Protein AF-A0A3N9UAF0-F1 (afdb_monomer_lite)

pLDDT: mean 83.09, std 10.37, range [36.59, 92.62]

Radius of gyration: 19.5 Å; chains: 1; bounding box: 49×28×54 Å

Sequence (169 aa):
MGGITWKIAVTLIIVELVTQGILLGLHIVPPTAQYIIPISGMLIRNAMILSILFLNRFSAEINSSNDEIEPLLSIGRTPKQAIHKQLTCCIRASMIPTIESQKTIGLVQLPGMMRCQIIGGADPIQAVQFQILIIFALLTTAALSSILIEFLSYQTLFNERMQLINARK

Structure (mmCIF, N/CA/C/O backbone):
data_AF-A0A3N9UAF0-F1
#
_entry.id   AF-A0A3N9UAF0-F1
#
loop_
_atom_site.group_PDB
_atom_site.id
_atom_site.type_symbol
_atom_site.label_atom_id
_atom_site.label_alt_id
_atom_site.label_comp_id
_atom_site.label_asym_id
_atom_site.label_entity_id
_atom_site.label_seq_id
_atom_site.pdbx_PDB_ins_code
_atom_site.Cartn_x
_atom_site.Cartn_y
_atom_site.Cartn_z
_atom_site.occupancy
_atom_site.B_iso_or_equiv
_atom_site.auth_seq_id
_atom_site.auth_comp_id
_atom_site.auth_asym_id
_atom_site.auth_atom_id
_atom_site.pdbx_PDB_model_num
ATOM 1 N N . MET A 1 1 ? -6.832 -10.846 16.413 1.00 52.19 1 MET A N 1
ATOM 2 C CA . MET A 1 1 ? -6.030 -10.355 15.264 1.00 52.19 1 MET A CA 1
ATOM 3 C C . MET A 1 1 ? -5.918 -11.334 14.083 1.00 52.19 1 MET A C 1
ATOM 5 O O . MET A 1 1 ? -5.606 -10.866 12.999 1.00 52.19 1 MET A O 1
ATOM 9 N N . GLY A 1 2 ? -6.219 -12.639 14.216 1.00 54.16 2 GLY A N 1
ATOM 10 C CA . GLY A 1 2 ? -6.057 -13.614 13.113 1.00 54.16 2 GLY A CA 1
ATOM 11 C C . GLY A 1 2 ? -6.953 -13.421 11.874 1.00 54.16 2 GLY A C 1
ATOM 12 O O . GLY A 1 2 ? -6.600 -13.887 10.801 1.00 54.16 2 GLY A O 1
ATOM 13 N N . GLY A 1 3 ? -8.076 -12.698 11.985 1.00 64.94 3 GLY A N 1
ATOM 14 C CA . GLY A 1 3 ? -8.946 -12.389 10.835 1.00 64.94 3 GLY A CA 1
ATOM 15 C C . GLY A 1 3 ? -8.540 -11.144 10.032 1.00 64.94 3 GLY A C 1
ATOM 16 O O . GLY A 1 3 ? -8.971 -10.979 8.894 1.00 64.94 3 GLY A O 1
ATOM 17 N N . ILE A 1 4 ? -7.710 -10.262 10.603 1.00 71.38 4 ILE A N 1
ATOM 18 C CA . ILE A 1 4 ? -7.288 -9.006 9.957 1.00 71.38 4 ILE A CA 1
ATOM 19 C C . ILE A 1 4 ? -6.238 -9.274 8.876 1.00 71.38 4 ILE A C 1
ATOM 21 O O . ILE A 1 4 ? -6.275 -8.664 7.813 1.00 71.38 4 ILE A O 1
ATOM 25 N N . THR A 1 5 ? -5.329 -10.217 9.115 1.00 73.88 5 THR A N 1
ATOM 26 C CA . THR A 1 5 ? -4.264 -10.572 8.167 1.00 73.88 5 THR A CA 1
ATOM 27 C C . THR A 1 5 ? -4.815 -11.129 6.857 1.00 73.88 5 THR A C 1
ATOM 29 O O . THR A 1 5 ? -4.355 -10.719 5.797 1.00 73.88 5 THR A O 1
ATOM 32 N N . TRP A 1 6 ? -5.841 -11.988 6.902 1.00 78.75 6 TRP A N 1
ATOM 33 C CA . TRP A 1 6 ? -6.502 -12.491 5.689 1.00 78.75 6 TRP A CA 1
ATOM 34 C C . TRP A 1 6 ? -7.199 -11.374 4.907 1.00 78.75 6 TRP A C 1
ATOM 36 O O . TRP A 1 6 ? -7.052 -11.272 3.694 1.00 78.75 6 TRP A O 1
ATOM 46 N N . LYS A 1 7 ? -7.907 -10.489 5.615 1.00 80.12 7 LYS A N 1
ATOM 47 C CA . LYS A 1 7 ? -8.555 -9.309 5.031 1.00 80.12 7 LYS A CA 1
ATOM 48 C C . LYS A 1 7 ? -7.548 -8.411 4.306 1.00 80.12 7 LYS A C 1
ATOM 50 O O . LYS A 1 7 ? -7.796 -8.006 3.177 1.00 80.12 7 LYS A O 1
ATOM 55 N N . ILE A 1 8 ? -6.386 -8.171 4.911 1.00 81.31 8 ILE A N 1
ATOM 56 C CA . ILE A 1 8 ? -5.302 -7.408 4.279 1.00 81.31 8 ILE A CA 1
ATOM 57 C C . ILE A 1 8 ? -4.736 -8.150 3.075 1.00 81.31 8 ILE A C 1
ATOM 59 O O . ILE A 1 8 ? -4.561 -7.533 2.034 1.00 81.31 8 ILE A O 1
ATOM 63 N N . ALA A 1 9 ? -4.493 -9.458 3.172 1.00 84.44 9 ALA A N 1
ATOM 64 C CA . ALA A 1 9 ? -4.011 -10.242 2.037 1.00 84.44 9 ALA A CA 1
ATOM 65 C C . ALA A 1 9 ? -4.969 -10.152 0.836 1.00 84.44 9 ALA A C 1
ATOM 67 O O . ALA A 1 9 ? -4.524 -9.921 -0.285 1.00 84.44 9 ALA A O 1
ATOM 68 N N . VAL A 1 10 ? -6.281 -10.238 1.078 1.00 86.00 10 VAL A N 1
ATOM 69 C CA . VAL A 1 10 ? -7.310 -10.040 0.047 1.00 86.00 10 VAL A CA 1
ATOM 70 C C . VAL A 1 10 ? -7.241 -8.627 -0.535 1.00 86.00 10 VAL A C 1
ATOM 72 O O . VAL A 1 10 ? -7.239 -8.484 -1.755 1.00 86.00 10 VAL A O 1
ATOM 75 N N . THR A 1 11 ? -7.111 -7.589 0.297 1.00 86.12 11 THR A N 1
ATOM 76 C CA . THR A 1 11 ? -6.926 -6.211 -0.183 1.00 86.12 11 THR A CA 1
ATOM 77 C C . THR A 1 11 ? -5.699 -6.078 -1.080 1.00 86.12 11 THR A C 1
ATOM 79 O O . THR A 1 11 ? -5.801 -5.500 -2.158 1.00 86.12 11 THR A O 1
ATOM 82 N N . LEU A 1 12 ? -4.555 -6.634 -0.675 1.00 88.69 12 LEU A N 1
ATOM 83 C CA . LEU A 1 12 ? -3.320 -6.579 -1.458 1.00 88.69 12 LEU A CA 1
ATOM 84 C C . LEU A 1 12 ? -3.500 -7.246 -2.825 1.00 88.69 12 LEU A C 1
ATOM 86 O O . LEU A 1 12 ? -3.108 -6.668 -3.833 1.00 88.69 12 LEU A O 1
ATOM 90 N N . ILE A 1 13 ? -4.142 -8.418 -2.866 1.00 90.12 13 ILE A N 1
ATOM 91 C CA . ILE A 1 13 ? -4.423 -9.140 -4.114 1.00 90.12 13 ILE A CA 1
ATOM 92 C C . ILE A 1 13 ? -5.373 -8.338 -5.010 1.00 90.12 13 ILE A C 1
ATOM 94 O O . ILE A 1 13 ? -5.136 -8.239 -6.210 1.00 90.12 13 ILE A O 1
ATOM 98 N N . ILE A 1 14 ? -6.430 -7.746 -4.448 1.00 90.06 14 ILE A N 1
ATOM 99 C CA . ILE A 1 14 ? -7.389 -6.941 -5.217 1.00 90.06 14 ILE A CA 1
ATOM 100 C C . ILE A 1 14 ? -6.699 -5.719 -5.819 1.00 90.06 14 ILE A C 1
ATOM 102 O O . ILE A 1 14 ? -6.846 -5.470 -7.012 1.00 90.06 14 ILE A O 1
ATOM 106 N N . VAL A 1 15 ? -5.934 -4.967 -5.022 1.00 90.12 15 VAL A N 1
ATOM 107 C CA . VAL A 1 15 ? -5.221 -3.780 -5.513 1.00 90.12 15 VAL A 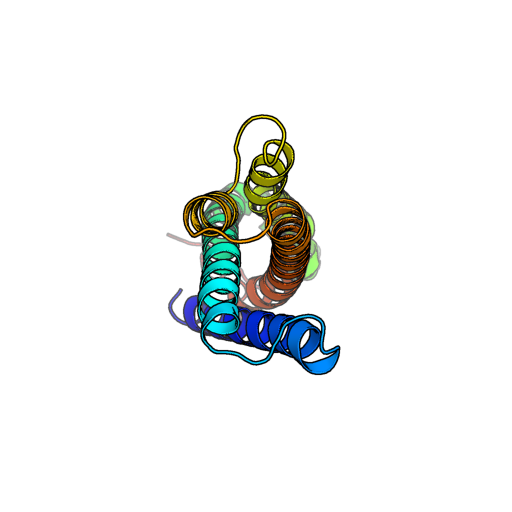CA 1
ATOM 108 C C . VAL A 1 15 ? -4.220 -4.168 -6.595 1.00 90.12 15 VAL A C 1
ATOM 110 O O . VAL A 1 15 ? -4.157 -3.500 -7.622 1.00 90.12 15 VAL A O 1
ATOM 113 N N . GLU A 1 16 ? -3.486 -5.263 -6.399 1.00 90.94 16 GLU A N 1
ATOM 114 C CA . GLU A 1 16 ? -2.533 -5.764 -7.385 1.00 90.94 16 GLU A CA 1
ATOM 115 C C . GLU A 1 16 ? -3.214 -6.107 -8.710 1.00 90.94 16 GLU A C 1
ATOM 117 O O . GLU A 1 16 ? -2.805 -5.618 -9.760 1.00 90.94 16 GLU A O 1
ATOM 122 N N . LEU A 1 17 ? -4.290 -6.897 -8.663 1.00 91.62 17 LEU A N 1
ATOM 123 C CA . LEU A 1 17 ? -5.044 -7.293 -9.852 1.00 91.62 17 LEU A CA 1
ATOM 124 C C . LEU A 1 17 ? -5.645 -6.090 -10.576 1.00 91.62 17 LEU A C 1
ATOM 126 O O . LEU A 1 17 ? -5.635 -6.054 -11.804 1.00 91.62 17 LEU A O 1
ATOM 130 N N . VAL A 1 18 ? -6.146 -5.100 -9.835 1.00 91.88 18 VAL A N 1
ATOM 131 C CA . VAL A 1 18 ? -6.691 -3.871 -10.420 1.00 91.88 18 VAL A CA 1
ATOM 132 C C . VAL A 1 18 ? -5.583 -3.073 -11.103 1.00 91.88 18 VAL A C 1
ATOM 134 O O . VAL A 1 18 ? -5.724 -2.722 -12.273 1.00 91.88 18 VAL A O 1
ATOM 137 N N . THR A 1 19 ? -4.461 -2.819 -10.426 1.00 90.00 19 THR A N 1
ATOM 138 C CA . THR A 1 19 ? -3.369 -2.019 -10.997 1.00 90.00 19 THR A CA 1
ATOM 139 C C . THR A 1 19 ? -2.703 -2.730 -12.182 1.00 90.00 19 THR A C 1
ATOM 141 O O . THR A 1 19 ? -2.517 -2.111 -13.229 1.00 90.00 19 THR A O 1
ATOM 144 N N . GLN A 1 20 ? -2.403 -4.030 -12.076 1.00 88.12 20 GLN A N 1
ATOM 145 C CA . GLN A 1 20 ? -1.890 -4.834 -13.197 1.00 88.12 20 GLN A CA 1
ATOM 146 C C . GLN A 1 20 ? -2.889 -4.914 -14.349 1.00 88.12 20 GLN A C 1
ATOM 148 O O . GLN A 1 20 ? -2.506 -4.762 -15.506 1.00 88.12 20 GLN A O 1
ATOM 153 N N . GLY A 1 21 ? -4.173 -5.107 -14.041 1.00 89.06 21 GLY A N 1
ATOM 154 C CA . GLY A 1 21 ? -5.241 -5.148 -15.034 1.00 89.06 21 GLY A CA 1
ATOM 155 C C . GLY A 1 21 ? -5.334 -3.853 -15.836 1.00 89.06 21 GLY A C 1
ATOM 156 O O . GLY A 1 21 ? -5.496 -3.903 -17.051 1.00 89.06 21 GLY A O 1
ATOM 157 N N . ILE A 1 22 ? -5.149 -2.698 -15.191 1.00 89.12 22 ILE A N 1
ATOM 158 C CA . ILE A 1 22 ? -5.103 -1.396 -15.871 1.00 89.12 22 ILE A CA 1
ATOM 159 C C . ILE A 1 22 ? -3.852 -1.283 -16.753 1.00 89.12 22 ILE A C 1
ATOM 161 O O . ILE A 1 22 ? -3.961 -0.900 -17.917 1.00 89.12 22 ILE A O 1
ATOM 165 N N . LEU A 1 23 ? -2.671 -1.633 -16.232 1.00 87.38 23 LEU A N 1
ATOM 166 C CA . LEU A 1 23 ? -1.407 -1.520 -16.973 1.00 87.38 23 LEU A CA 1
ATOM 167 C C . LEU A 1 23 ? -1.363 -2.427 -18.212 1.00 87.38 23 LEU A C 1
ATOM 169 O O . LEU A 1 23 ? -0.911 -1.997 -19.276 1.00 87.38 23 LEU A O 1
ATOM 173 N N . LEU A 1 24 ? -1.843 -3.664 -18.082 1.00 87.56 24 LEU A N 1
ATOM 174 C CA . LEU A 1 24 ? -1.879 -4.640 -19.170 1.00 87.56 24 LEU A CA 1
ATOM 175 C C . LEU A 1 24 ? -3.065 -4.400 -20.108 1.00 87.56 24 LEU A C 1
ATOM 177 O O . LEU A 1 24 ? -2.897 -4.451 -21.322 1.00 87.56 24 LEU A O 1
ATOM 181 N N . GLY A 1 25 ? -4.245 -4.091 -19.565 1.00 85.56 25 GLY A N 1
ATOM 182 C CA . GLY A 1 25 ? -5.466 -3.873 -20.343 1.00 85.56 25 GLY A CA 1
ATOM 183 C C . GLY A 1 25 ? -5.410 -2.636 -21.240 1.00 85.56 25 GLY A C 1
ATOM 184 O O . GLY A 1 25 ? -5.990 -2.641 -22.320 1.00 85.56 25 GLY A O 1
ATOM 185 N N . LEU A 1 26 ? -4.671 -1.599 -20.834 1.00 87.38 26 LEU A N 1
ATOM 186 C CA . LEU A 1 26 ? -4.415 -0.411 -21.658 1.00 87.38 26 LEU A CA 1
ATOM 187 C C . LEU A 1 26 ? -3.175 -0.550 -22.560 1.00 87.38 26 LEU A C 1
ATOM 189 O O . LEU A 1 26 ? -2.787 0.425 -23.198 1.00 87.38 26 LEU A O 1
ATOM 193 N N . HIS A 1 27 ? -2.536 -1.727 -22.604 1.00 82.56 27 HIS A N 1
ATOM 194 C CA . HIS A 1 27 ? -1.284 -1.981 -23.335 1.00 82.56 27 HIS A CA 1
ATOM 195 C C . HIS A 1 27 ? -0.169 -0.962 -23.041 1.00 82.56 27 HIS A C 1
ATOM 197 O O . HIS A 1 27 ? 0.656 -0.650 -23.898 1.00 82.56 27 HIS A O 1
ATOM 203 N N . ILE A 1 28 ? -0.128 -0.455 -21.807 1.00 80.75 28 ILE A N 1
ATOM 204 C CA . ILE A 1 28 ? 0.887 0.501 -21.361 1.00 80.75 28 ILE A CA 1
ATOM 205 C C . ILE A 1 28 ? 2.243 -0.202 -21.192 1.00 80.75 28 ILE A C 1
ATOM 207 O O . ILE A 1 28 ? 3.291 0.381 -21.466 1.00 80.75 28 ILE A O 1
ATOM 211 N N . VAL A 1 29 ? 2.224 -1.458 -20.734 1.00 81.31 29 VAL A N 1
ATOM 212 C CA . VAL A 1 29 ? 3.418 -2.284 -20.515 1.00 81.31 29 VAL A CA 1
ATOM 213 C C . VAL A 1 29 ? 3.310 -3.562 -21.351 1.00 81.31 29 VAL A C 1
ATOM 215 O O . VAL A 1 29 ? 2.237 -4.172 -21.378 1.00 81.31 29 VAL A O 1
ATOM 218 N N . PRO A 1 30 ? 4.398 -4.016 -22.005 1.00 80.81 30 PRO A N 1
ATOM 219 C CA . PRO A 1 30 ? 4.396 -5.291 -22.710 1.00 80.81 30 PRO A CA 1
ATOM 220 C C . PRO A 1 30 ? 4.030 -6.433 -21.750 1.00 80.81 30 PRO A C 1
ATOM 222 O O . PRO A 1 30 ? 4.576 -6.477 -20.641 1.00 80.81 30 PRO A O 1
ATOM 225 N N . PRO A 1 31 ? 3.174 -7.392 -22.154 1.00 81.62 31 PRO A N 1
ATOM 226 C CA . PRO A 1 31 ? 2.773 -8.526 -21.322 1.00 81.62 31 PRO A CA 1
ATOM 227 C C . PRO A 1 31 ? 3.889 -9.582 -21.251 1.00 81.62 31 PRO A C 1
ATOM 229 O O . PRO A 1 31 ? 3.713 -10.752 -21.576 1.00 81.62 31 PRO A O 1
ATOM 232 N N . THR A 1 32 ? 5.090 -9.154 -20.877 1.00 86.62 32 THR A N 1
ATOM 233 C CA . THR A 1 32 ? 6.293 -9.974 -20.802 1.00 86.62 32 THR A CA 1
ATOM 234 C C . THR A 1 32 ? 6.675 -10.157 -19.340 1.00 86.62 32 THR A C 1
ATOM 236 O O . THR A 1 32 ? 6.654 -9.206 -18.554 1.00 86.62 32 THR A O 1
ATOM 239 N N . ALA A 1 33 ? 7.087 -11.371 -18.971 1.00 85.56 33 ALA A N 1
ATOM 240 C CA . ALA A 1 33 ? 7.440 -11.717 -17.593 1.00 85.56 33 ALA A CA 1
ATOM 241 C C . ALA A 1 33 ? 8.502 -10.777 -16.980 1.00 85.56 33 ALA A C 1
ATOM 243 O O . ALA A 1 33 ? 8.426 -10.453 -15.797 1.00 85.56 33 ALA A O 1
ATOM 244 N N . GLN A 1 34 ? 9.433 -10.273 -17.798 1.00 84.56 34 GLN A N 1
ATOM 245 C CA . GLN A 1 34 ? 10.481 -9.328 -17.386 1.00 84.56 34 GLN A CA 1
ATOM 246 C C . GLN A 1 34 ? 9.956 -7.995 -16.823 1.00 84.56 34 GLN A C 1
ATOM 248 O O . GLN A 1 34 ? 10.672 -7.337 -16.075 1.00 84.56 34 GLN A O 1
ATOM 253 N N . TYR A 1 35 ? 8.727 -7.594 -17.163 1.00 85.00 35 TYR A N 1
ATOM 254 C CA . TYR A 1 35 ? 8.101 -6.373 -16.650 1.00 85.00 35 TYR A CA 1
ATOM 255 C C . TYR A 1 35 ? 7.061 -6.684 -15.578 1.00 85.00 35 TYR A C 1
ATOM 257 O O . TYR A 1 35 ? 7.049 -6.050 -14.525 1.00 85.00 35 TYR A O 1
ATOM 265 N N . ILE A 1 36 ? 6.228 -7.700 -15.810 1.00 87.38 36 ILE A N 1
ATOM 266 C CA . ILE A 1 36 ? 5.143 -8.063 -14.893 1.00 87.38 36 ILE A CA 1
ATOM 267 C C . ILE A 1 36 ? 5.698 -8.475 -13.528 1.00 87.38 36 ILE A C 1
ATOM 269 O O . ILE A 1 36 ? 5.216 -7.984 -12.507 1.00 87.38 36 ILE A O 1
ATOM 273 N N . ILE A 1 37 ? 6.725 -9.333 -13.491 1.00 89.25 37 ILE A N 1
ATOM 274 C CA . ILE A 1 37 ? 7.248 -9.881 -12.231 1.00 89.25 37 ILE A CA 1
ATOM 275 C C . ILE A 1 37 ? 7.832 -8.765 -11.342 1.00 89.25 37 ILE A C 1
ATOM 277 O O . ILE A 1 37 ? 7.413 -8.666 -10.184 1.00 89.25 37 ILE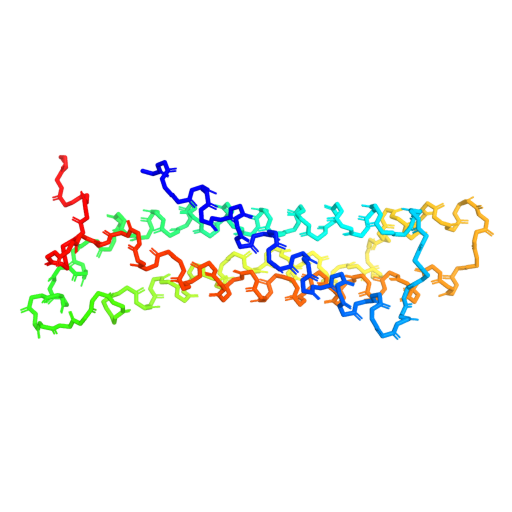 A O 1
ATOM 281 N N . PRO A 1 38 ? 8.730 -7.881 -11.832 1.00 88.81 38 PRO A N 1
ATOM 282 C CA . PRO A 1 38 ? 9.254 -6.796 -11.005 1.00 88.81 38 PRO A CA 1
ATOM 283 C C . PRO A 1 38 ? 8.187 -5.790 -10.575 1.00 88.81 38 PRO A C 1
ATOM 285 O O . PRO A 1 38 ? 8.172 -5.402 -9.408 1.00 88.81 38 PRO A O 1
ATOM 288 N N . ILE A 1 39 ? 7.285 -5.387 -11.480 1.00 90.12 39 ILE A N 1
ATOM 289 C CA . ILE A 1 39 ? 6.234 -4.411 -11.159 1.00 90.12 39 ILE A CA 1
ATOM 290 C C . ILE A 1 39 ? 5.323 -4.967 -10.063 1.00 90.12 39 ILE A C 1
ATOM 292 O O . ILE A 1 39 ? 5.105 -4.289 -9.060 1.00 90.12 39 ILE A O 1
ATOM 296 N N . SER A 1 40 ? 4.880 -6.219 -10.201 1.00 91.19 40 SER A N 1
ATOM 297 C CA . SER A 1 40 ? 4.018 -6.857 -9.202 1.00 91.19 40 SER A CA 1
ATOM 298 C C . SER A 1 40 ? 4.707 -6.962 -7.845 1.00 91.19 40 SER A C 1
ATOM 300 O O . SER A 1 40 ? 4.140 -6.619 -6.809 1.00 91.19 40 SER A O 1
ATOM 302 N N . GLY A 1 41 ? 5.985 -7.357 -7.834 1.00 91.31 41 GLY A N 1
ATOM 303 C CA . GLY A 1 41 ? 6.773 -7.402 -6.604 1.00 91.31 41 GLY A CA 1
ATOM 304 C C . GLY A 1 41 ? 6.878 -6.037 -5.914 1.00 91.31 41 GLY A C 1
ATOM 305 O O . GLY A 1 41 ? 6.762 -5.951 -4.690 1.00 91.31 41 GLY A O 1
ATOM 306 N N . MET A 1 42 ? 7.061 -4.957 -6.680 1.00 92.44 42 MET A N 1
ATOM 307 C CA . MET A 1 42 ? 7.133 -3.596 -6.138 1.00 92.44 42 MET A CA 1
ATOM 308 C C . MET A 1 42 ? 5.788 -3.112 -5.589 1.00 92.44 42 MET A C 1
ATOM 310 O O . MET A 1 42 ? 5.753 -2.535 -4.499 1.00 92.44 42 MET A O 1
ATOM 314 N N . LEU A 1 43 ? 4.698 -3.361 -6.314 1.00 91.56 43 LEU A N 1
ATOM 315 C CA . LEU A 1 43 ? 3.338 -2.993 -5.922 1.00 91.56 43 LEU A CA 1
ATOM 316 C C . LEU A 1 43 ? 2.926 -3.696 -4.622 1.00 91.56 43 LEU A C 1
ATOM 318 O O . LEU A 1 43 ? 2.591 -3.022 -3.642 1.00 91.56 43 LEU A O 1
ATOM 322 N N . ILE A 1 44 ? 3.066 -5.027 -4.570 1.00 91.56 44 ILE A N 1
ATOM 323 C CA . ILE A 1 44 ? 2.772 -5.842 -3.382 1.00 91.56 44 ILE A CA 1
ATOM 324 C C . ILE A 1 44 ? 3.610 -5.370 -2.193 1.00 91.56 44 ILE A C 1
ATOM 326 O O . ILE A 1 44 ? 3.073 -5.147 -1.107 1.00 91.56 44 ILE A O 1
ATOM 330 N N . ARG A 1 45 ? 4.922 -5.170 -2.380 1.00 91.69 45 ARG A N 1
ATOM 331 C CA . ARG A 1 45 ? 5.815 -4.711 -1.306 1.00 91.69 45 ARG A CA 1
ATOM 332 C C . ARG A 1 45 ? 5.388 -3.354 -0.752 1.00 91.69 45 ARG A C 1
ATOM 334 O O . ARG A 1 45 ? 5.363 -3.178 0.465 1.00 91.69 45 ARG A O 1
ATOM 341 N N . ASN A 1 46 ? 5.071 -2.397 -1.623 1.00 91.12 46 ASN A N 1
ATOM 342 C CA . ASN A 1 46 ? 4.641 -1.062 -1.215 1.00 91.12 46 ASN A CA 1
ATOM 343 C C . ASN A 1 46 ? 3.323 -1.118 -0.431 1.00 91.12 46 ASN A C 1
ATOM 345 O O . ASN A 1 46 ? 3.223 -0.564 0.664 1.00 91.12 46 ASN A O 1
ATOM 349 N N . ALA A 1 47 ? 2.342 -1.857 -0.945 1.00 90.50 47 ALA A N 1
ATOM 350 C CA . ALA A 1 47 ? 1.053 -2.015 -0.290 1.00 90.50 47 ALA A CA 1
ATOM 351 C C . ALA A 1 47 ? 1.172 -2.770 1.050 1.00 90.50 47 ALA A C 1
ATOM 353 O O . ALA A 1 47 ? 0.511 -2.401 2.023 1.00 90.50 47 ALA A O 1
ATOM 354 N N . MET A 1 48 ? 2.065 -3.761 1.149 1.00 90.75 48 MET A N 1
ATOM 355 C CA . MET A 1 48 ? 2.363 -4.480 2.392 1.00 90.75 48 MET A CA 1
ATOM 356 C C . MET A 1 48 ? 2.942 -3.549 3.466 1.00 90.75 48 MET A C 1
ATOM 358 O O . MET A 1 48 ? 2.449 -3.537 4.593 1.00 90.75 48 MET A O 1
ATOM 362 N N . ILE A 1 49 ? 3.962 -2.751 3.127 1.00 90.38 49 ILE A N 1
ATOM 363 C CA . ILE A 1 49 ? 4.593 -1.810 4.070 1.00 90.38 49 ILE A CA 1
ATOM 364 C C . ILE A 1 49 ? 3.569 -0.792 4.575 1.00 90.38 49 ILE A C 1
ATOM 366 O O . ILE A 1 49 ? 3.478 -0.560 5.782 1.00 90.38 49 ILE A O 1
ATOM 370 N N . LEU A 1 50 ? 2.766 -0.236 3.666 1.00 90.94 50 LEU A N 1
ATOM 371 C CA . LEU A 1 50 ? 1.702 0.702 4.004 1.00 90.94 50 LEU A CA 1
ATOM 372 C C . LEU A 1 50 ? 0.676 0.072 4.959 1.00 90.94 50 LEU A C 1
ATOM 374 O O . LEU A 1 50 ? 0.336 0.673 5.977 1.00 90.94 50 LEU A O 1
ATOM 378 N N . SER A 1 51 ? 0.257 -1.168 4.687 1.00 88.56 51 SER A N 1
ATOM 379 C CA . SER A 1 51 ? -0.694 -1.906 5.529 1.00 88.56 51 SER A CA 1
ATOM 380 C C . SER A 1 51 ? -0.170 -2.141 6.941 1.00 88.56 51 SER A C 1
ATOM 382 O O . SER A 1 51 ? -0.885 -1.927 7.918 1.00 88.56 51 SER A O 1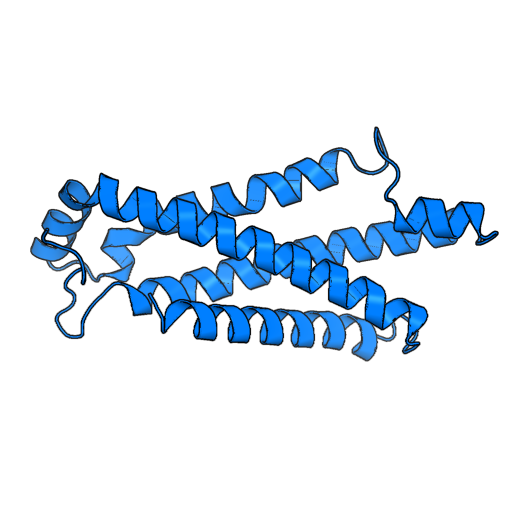
ATOM 384 N N . ILE A 1 52 ? 1.088 -2.569 7.059 1.00 87.69 52 ILE A N 1
ATOM 385 C CA . ILE A 1 52 ? 1.726 -2.841 8.352 1.00 87.69 52 ILE A CA 1
ATOM 386 C C . ILE A 1 52 ? 1.858 -1.547 9.158 1.00 87.69 52 ILE A C 1
ATOM 388 O O . ILE A 1 52 ? 1.539 -1.522 10.347 1.00 87.69 52 ILE A O 1
ATOM 392 N N . LEU A 1 53 ? 2.299 -0.461 8.518 1.00 90.19 53 LEU A N 1
ATOM 393 C CA . LEU A 1 53 ? 2.447 0.830 9.181 1.00 90.19 53 LEU A CA 1
ATOM 394 C C . LEU A 1 53 ? 1.095 1.377 9.647 1.00 90.19 53 LEU A C 1
ATOM 396 O O . LEU A 1 53 ? 0.990 1.835 10.786 1.00 90.19 53 LEU A O 1
ATOM 400 N N . PHE A 1 54 ? 0.065 1.276 8.801 1.00 89.06 54 PHE A N 1
ATOM 401 C CA . PHE A 1 54 ? -1.301 1.631 9.167 1.00 89.06 54 PHE A CA 1
ATOM 402 C C . PHE A 1 54 ? -1.771 0.827 10.379 1.00 89.06 54 PHE A C 1
ATOM 404 O O . PHE A 1 54 ? -2.182 1.425 11.365 1.00 89.06 54 PHE A O 1
ATOM 411 N N . LEU A 1 55 ? -1.667 -0.506 10.347 1.00 86.00 55 LEU A N 1
ATOM 412 C CA . LEU A 1 55 ? -2.126 -1.359 11.445 1.00 86.00 55 LEU A CA 1
ATOM 413 C C . LEU A 1 55 ? -1.424 -1.053 12.765 1.00 86.00 55 LEU A C 1
ATOM 415 O O . LEU A 1 55 ? -2.081 -0.967 13.800 1.00 86.00 55 LEU A O 1
ATOM 419 N N . ASN A 1 56 ? -0.101 -0.885 12.735 1.00 87.00 56 ASN A N 1
ATOM 420 C CA . ASN A 1 56 ? 0.674 -0.592 13.937 1.00 87.00 56 ASN A CA 1
ATOM 421 C C . ASN A 1 56 ? 0.268 0.755 14.541 1.00 87.00 56 ASN A C 1
ATOM 423 O O . ASN A 1 56 ? 0.073 0.855 15.751 1.00 87.00 56 ASN A O 1
ATOM 427 N N . ARG A 1 57 ? 0.099 1.785 13.701 1.00 87.69 57 ARG A N 1
ATOM 428 C CA . ARG A 1 57 ? -0.342 3.114 14.147 1.00 87.69 57 ARG A CA 1
ATOM 429 C C . ARG A 1 57 ? -1.775 3.085 14.649 1.00 87.69 57 ARG A C 1
ATOM 431 O O . ARG A 1 57 ? -2.043 3.578 15.733 1.00 87.69 57 ARG A O 1
ATOM 438 N N . PHE A 1 58 ? -2.659 2.435 13.910 1.00 86.25 58 PHE A N 1
ATOM 439 C CA . PHE A 1 58 ? -4.070 2.342 14.239 1.00 86.25 58 PHE A CA 1
ATOM 440 C C . PHE A 1 58 ? -4.309 1.563 15.534 1.00 86.25 58 PHE A C 1
ATOM 442 O O . PHE A 1 58 ? -5.087 1.997 16.377 1.00 86.25 58 PHE A O 1
ATOM 449 N N . SER A 1 59 ? -3.589 0.460 15.750 1.00 83.62 59 SER A N 1
ATOM 450 C CA . SER A 1 59 ? -3.670 -0.284 17.007 1.00 83.62 59 SER A CA 1
ATOM 451 C C . SER A 1 59 ? -3.159 0.533 18.195 1.00 83.62 59 SER A C 1
ATOM 453 O O . SER A 1 59 ? -3.735 0.434 19.275 1.00 83.62 59 SER A O 1
ATOM 455 N N . ALA A 1 60 ? -2.097 1.325 18.021 1.00 85.62 60 ALA A N 1
ATOM 456 C CA . ALA A 1 60 ? -1.596 2.204 19.075 1.00 85.62 60 ALA A CA 1
ATOM 457 C C . ALA A 1 60 ? -2.585 3.341 19.385 1.00 85.62 60 ALA A C 1
ATOM 459 O O . ALA A 1 60 ? -2.869 3.600 20.552 1.00 85.62 60 ALA A O 1
ATOM 460 N N . GLU A 1 61 ? -3.154 3.961 18.348 1.00 85.62 61 GLU A N 1
ATOM 461 C CA . GLU A 1 61 ? -4.088 5.081 18.479 1.00 85.62 61 GLU A CA 1
ATOM 462 C C . GLU A 1 61 ? -5.387 4.659 19.174 1.00 85.62 61 GLU A C 1
ATOM 464 O O . GLU A 1 61 ? -5.845 5.330 20.089 1.00 85.62 61 GLU A O 1
ATOM 469 N N . ILE A 1 62 ? -5.953 3.503 18.810 1.00 83.12 62 ILE A N 1
ATOM 470 C CA . ILE A 1 62 ? -7.165 2.985 19.461 1.00 83.12 62 ILE A CA 1
ATOM 471 C C . ILE A 1 62 ? -6.909 2.684 20.941 1.00 83.12 62 ILE A C 1
ATOM 473 O O . ILE A 1 62 ? -7.736 3.027 21.779 1.00 83.12 62 ILE A O 1
ATOM 477 N N . ASN A 1 63 ? -5.751 2.104 21.277 1.00 82.06 63 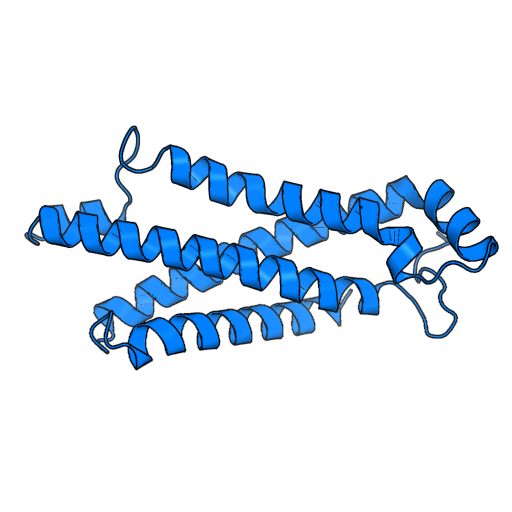ASN A N 1
ATOM 478 C CA . ASN A 1 63 ? -5.395 1.836 22.671 1.00 82.06 63 ASN A CA 1
ATOM 479 C C . ASN A 1 63 ? -5.225 3.129 23.488 1.00 82.06 63 ASN A C 1
ATOM 481 O O . ASN A 1 63 ? -5.591 3.153 24.660 1.00 82.06 63 ASN A O 1
ATOM 485 N N . SER A 1 64 ? -4.688 4.189 22.876 1.00 84.25 64 SER A N 1
ATOM 486 C CA . SER A 1 64 ? -4.470 5.484 23.533 1.00 84.25 64 SER A CA 1
ATOM 487 C C . SER A 1 64 ? -5.719 6.368 23.588 1.00 84.25 64 SER A C 1
ATOM 489 O O . SER A 1 64 ? -5.795 7.238 24.448 1.00 84.25 64 SER A O 1
ATOM 491 N N . SER A 1 65 ? -6.670 6.193 22.669 1.00 81.25 65 SER A N 1
ATOM 492 C CA . SER A 1 65 ? -7.882 7.015 22.556 1.00 81.25 65 SER A CA 1
ATOM 493 C C . SER A 1 65 ? -9.137 6.327 23.099 1.00 81.25 65 SER A C 1
ATOM 495 O O . SER A 1 65 ? -10.239 6.798 22.824 1.00 81.25 65 SER A O 1
ATOM 497 N N . ASN A 1 66 ? -9.013 5.234 23.861 1.00 77.88 66 ASN A N 1
ATOM 498 C CA . ASN A 1 66 ? -10.169 4.544 24.452 1.00 77.88 66 ASN A CA 1
ATOM 499 C C . ASN A 1 66 ? -11.058 5.502 25.265 1.00 77.88 66 ASN A C 1
ATOM 501 O O . ASN A 1 66 ? -12.272 5.523 25.060 1.00 77.88 66 ASN A O 1
ATOM 505 N N . ASP A 1 67 ? -10.438 6.369 26.070 1.00 81.19 67 ASP A N 1
ATOM 506 C CA . ASP A 1 67 ? -11.128 7.372 26.894 1.00 81.19 67 ASP A CA 1
ATOM 507 C C . ASP A 1 67 ? -11.878 8.432 26.062 1.00 81.19 67 ASP A C 1
ATOM 509 O O . ASP A 1 67 ? -12.786 9.091 26.560 1.00 81.19 67 ASP A O 1
ATOM 513 N N . GLU A 1 68 ? -11.526 8.602 24.782 1.00 82.19 68 GLU A N 1
ATOM 514 C CA . GLU A 1 68 ? -12.202 9.513 23.848 1.00 82.19 68 GLU A CA 1
ATOM 515 C C . GLU A 1 68 ? -13.291 8.778 23.036 1.00 82.19 68 GLU A C 1
ATOM 517 O O . GLU A 1 68 ? -14.321 9.364 22.700 1.00 82.19 68 GLU A O 1
ATOM 522 N N . ILE A 1 69 ? -13.103 7.483 22.748 1.00 83.81 69 ILE A N 1
ATOM 523 C CA . ILE A 1 69 ? -14.008 6.666 21.921 1.00 83.81 69 ILE A CA 1
ATOM 524 C C . ILE A 1 69 ? -15.252 6.209 22.702 1.00 83.81 69 ILE A C 1
ATOM 526 O O . ILE A 1 69 ? -16.359 6.258 22.159 1.00 83.81 69 ILE A O 1
ATOM 530 N N . GLU A 1 70 ? -15.115 5.788 23.963 1.00 81.44 70 GLU A N 1
ATOM 531 C CA . GLU A 1 70 ? -16.252 5.312 24.773 1.00 81.44 70 GLU A CA 1
ATOM 532 C C . GLU A 1 70 ? -17.340 6.376 25.022 1.00 81.44 70 GLU A C 1
ATOM 53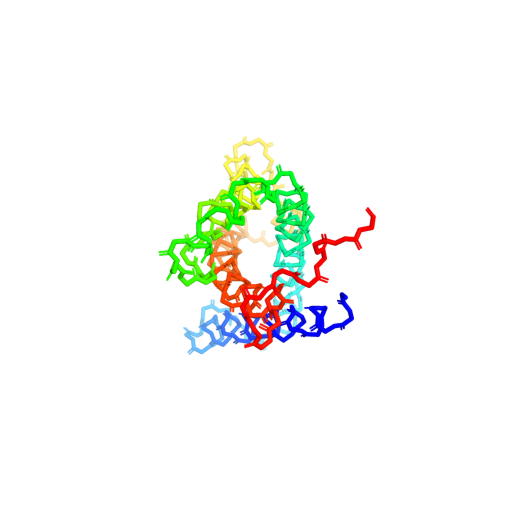4 O O . GLU A 1 70 ? -18.528 6.064 24.851 1.00 81.44 70 GLU A O 1
ATOM 539 N N . PRO A 1 71 ? -17.003 7.642 25.345 1.00 83.62 71 PRO A N 1
ATOM 540 C CA . PRO A 1 71 ? -18.003 8.700 25.474 1.00 83.62 71 PRO A CA 1
ATOM 541 C C . PRO A 1 71 ? -18.751 8.958 24.164 1.00 83.62 71 PRO A C 1
ATOM 543 O O . PRO A 1 71 ? -19.964 9.165 24.174 1.00 83.62 71 PRO A O 1
ATOM 546 N N . LEU A 1 72 ? -18.048 8.899 23.025 1.00 84.44 72 LEU A N 1
ATOM 547 C CA . LEU A 1 72 ? -18.645 9.082 21.699 1.00 84.44 72 LEU A CA 1
ATOM 548 C C . LEU A 1 72 ? -19.657 7.974 21.378 1.00 84.44 72 LEU A C 1
ATOM 550 O O . LEU A 1 72 ? -20.722 8.260 20.833 1.00 84.44 72 LEU A O 1
ATOM 554 N N . LEU A 1 73 ? -19.361 6.725 21.739 1.00 84.00 73 LEU A N 1
ATOM 555 C CA . LEU A 1 73 ? -20.304 5.611 21.590 1.00 84.00 73 LEU A CA 1
ATOM 556 C C . LEU A 1 73 ? -21.504 5.753 22.540 1.00 84.00 73 LEU A C 1
ATOM 558 O O . LEU A 1 73 ? -22.635 5.474 22.148 1.00 84.00 73 LEU A O 1
ATOM 562 N N . SER A 1 74 ? -21.276 6.247 23.760 1.00 84.69 74 SER A N 1
ATOM 563 C CA . SER A 1 74 ? -22.313 6.413 24.791 1.00 84.69 74 SER A CA 1
ATOM 564 C C . SER A 1 74 ? -23.374 7.458 24.428 1.00 84.69 74 SER A C 1
ATOM 566 O O . SER A 1 74 ? -24.532 7.317 24.810 1.00 84.69 74 SER A O 1
ATOM 568 N N . ILE A 1 75 ? -23.014 8.474 23.636 1.00 88.06 75 ILE A N 1
ATOM 569 C CA . ILE A 1 75 ? -23.966 9.448 23.066 1.00 88.06 75 ILE A CA 1
ATOM 570 C C . ILE A 1 75 ? -24.658 8.944 21.783 1.00 88.06 75 ILE A C 1
ATOM 572 O O . ILE A 1 75 ? -25.305 9.720 21.082 1.00 88.06 75 ILE A O 1
ATOM 576 N N . GLY A 1 76 ? -24.510 7.657 21.448 1.00 83.44 76 GLY A N 1
ATOM 577 C CA . GLY A 1 76 ? -25.173 7.014 20.315 1.00 83.44 76 GLY A CA 1
ATOM 578 C C . GLY A 1 76 ? -24.477 7.199 18.965 1.00 83.44 76 GLY A C 1
ATOM 579 O O . GLY A 1 76 ? -25.098 6.941 17.931 1.00 83.44 76 GLY A O 1
ATOM 580 N N . ARG A 1 77 ? -23.206 7.637 18.919 1.00 83.06 77 ARG A N 1
ATOM 581 C CA . ARG A 1 77 ? -22.478 7.664 17.640 1.00 83.06 77 ARG A CA 1
ATOM 582 C C . ARG A 1 77 ? -22.194 6.253 17.154 1.00 83.06 77 ARG A C 1
ATOM 584 O O . ARG A 1 77 ? -21.881 5.349 17.922 1.00 83.06 77 ARG A O 1
ATOM 591 N N . THR A 1 78 ? -22.218 6.096 15.835 1.00 83.31 78 THR A N 1
ATOM 592 C CA . THR A 1 78 ? -21.815 4.835 15.210 1.00 83.31 78 THR A CA 1
ATOM 593 C C . THR A 1 78 ? -20.310 4.598 15.394 1.00 83.31 78 THR A C 1
ATOM 595 O O . THR A 1 78 ? -19.533 5.559 15.369 1.00 83.31 78 THR A O 1
ATOM 598 N N . PRO A 1 79 ? -19.858 3.334 15.482 1.00 77.88 79 PRO A N 1
ATOM 599 C CA . PRO A 1 79 ? -18.441 2.984 15.549 1.00 77.88 79 PRO A CA 1
ATOM 600 C C . PRO A 1 79 ? -17.572 3.705 14.520 1.00 77.88 79 PRO A C 1
ATOM 602 O O . PRO A 1 79 ? -16.546 4.283 14.865 1.00 77.88 79 PRO A O 1
ATOM 605 N N . LYS A 1 80 ? -18.037 3.773 13.264 1.00 78.19 80 LYS A N 1
ATOM 606 C CA . LYS A 1 80 ? -17.339 4.462 12.172 1.00 78.19 80 LYS A CA 1
ATOM 607 C C . LYS A 1 80 ? -17.093 5.942 12.481 1.00 78.19 80 LYS A C 1
ATOM 609 O O . LYS A 1 80 ? -16.019 6.448 12.179 1.00 78.19 80 LYS A O 1
ATOM 614 N N . GLN A 1 81 ? -18.064 6.629 13.082 1.00 82.38 81 GLN A N 1
ATOM 615 C CA . GLN A 1 81 ? -17.941 8.043 13.451 1.00 82.38 81 GLN A CA 1
ATOM 616 C C . GLN A 1 81 ? -17.047 8.257 14.675 1.00 82.38 81 GLN A C 1
ATOM 618 O O . GLN A 1 81 ? -16.391 9.293 14.758 1.00 82.38 81 GLN A O 1
ATOM 623 N N . ALA A 1 82 ? -17.016 7.305 15.611 1.00 84.00 82 ALA A N 1
ATOM 624 C CA . ALA A 1 82 ? -16.215 7.412 16.827 1.00 84.00 82 ALA A CA 1
ATOM 625 C C . ALA A 1 82 ? -14.703 7.315 16.547 1.00 84.00 82 ALA A C 1
ATOM 627 O O . ALA A 1 82 ? -13.927 8.008 17.193 1.00 84.00 82 ALA A O 1
ATOM 628 N N . ILE A 1 83 ? -14.296 6.523 15.544 1.00 84.50 83 ILE A N 1
ATOM 629 C CA . ILE A 1 83 ? -12.875 6.311 15.193 1.00 84.50 83 ILE A CA 1
ATOM 630 C C . ILE A 1 83 ? -12.411 7.047 13.928 1.00 84.50 83 ILE A C 1
ATOM 632 O O . ILE A 1 83 ? -11.267 6.887 13.504 1.00 84.50 83 ILE A O 1
ATOM 636 N N . HIS A 1 84 ? -13.280 7.826 13.276 1.00 85.38 84 HIS A N 1
ATOM 637 C CA . HIS A 1 84 ? -12.989 8.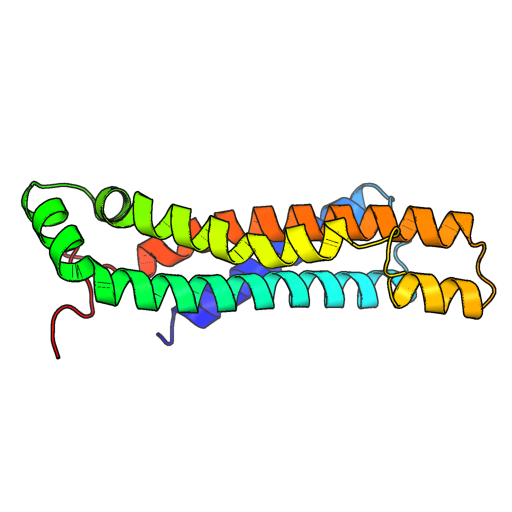416 11.962 1.00 85.38 84 HIS A CA 1
ATOM 638 C C . HIS A 1 84 ? -11.728 9.302 11.962 1.00 85.38 84 HIS A C 1
ATOM 640 O O . HIS A 1 84 ? -10.934 9.271 11.017 1.00 85.38 84 HIS A O 1
ATOM 646 N N . LYS A 1 85 ? -11.521 10.068 13.040 1.00 85.81 85 LYS A N 1
ATOM 647 C CA . LYS A 1 85 ? -10.363 10.958 13.216 1.00 85.81 85 LYS A CA 1
ATOM 648 C C . LYS A 1 85 ? -9.061 10.158 13.311 1.00 85.81 85 LYS A C 1
ATOM 650 O O . LYS A 1 85 ? -8.122 10.429 12.563 1.00 85.81 85 LYS A O 1
ATOM 655 N N . GLN A 1 86 ? -9.031 9.153 14.184 1.00 87.50 86 GLN A N 1
ATOM 656 C CA . GLN A 1 86 ? -7.898 8.249 14.397 1.00 87.50 86 GLN A CA 1
ATOM 657 C C . GLN A 1 86 ? -7.562 7.513 13.101 1.00 87.50 86 GLN A C 1
ATOM 659 O O . GLN A 1 86 ? -6.403 7.430 12.695 1.00 87.50 86 GLN A O 1
ATOM 664 N N . LEU A 1 87 ? -8.593 7.048 12.400 1.00 85.50 87 LEU A N 1
ATOM 665 C CA . LEU A 1 87 ? -8.455 6.306 11.161 1.00 85.50 87 LEU A CA 1
ATOM 666 C C . LEU A 1 87 ? -7.850 7.173 10.041 1.00 85.50 87 LEU A C 1
ATOM 668 O O . LEU A 1 87 ? -6.852 6.780 9.438 1.00 85.50 87 LEU A O 1
ATOM 672 N N . THR A 1 88 ? -8.354 8.395 9.846 1.00 86.06 88 THR A N 1
ATOM 673 C CA . THR A 1 88 ? -7.802 9.352 8.867 1.00 86.06 88 THR A CA 1
ATOM 674 C C . THR A 1 88 ? -6.354 9.734 9.193 1.00 86.06 88 THR A C 1
ATOM 676 O O . THR A 1 88 ? -5.515 9.846 8.295 1.00 86.06 88 THR A O 1
ATOM 679 N N . CYS A 1 89 ? -6.036 9.920 10.479 1.00 88.50 89 CYS A N 1
ATOM 680 C CA . CYS A 1 89 ? -4.677 10.211 10.939 1.00 88.50 89 CYS A CA 1
ATOM 681 C C . CYS A 1 89 ? -3.715 9.064 10.596 1.00 88.50 89 CYS A C 1
ATOM 683 O O . CYS A 1 89 ? -2.658 9.293 10.005 1.00 88.50 89 CYS A O 1
ATOM 685 N N . CYS A 1 90 ? -4.115 7.821 10.881 1.00 89.12 90 CYS A N 1
ATOM 686 C CA . CYS A 1 90 ? -3.306 6.634 10.612 1.00 89.12 90 CYS A CA 1
ATOM 687 C C . CYS A 1 90 ? -3.072 6.414 9.114 1.00 89.12 90 CYS A C 1
ATOM 689 O O . CYS A 1 90 ? -1.953 6.083 8.721 1.00 89.12 90 CYS A O 1
ATOM 691 N N . ILE A 1 91 ? -4.083 6.649 8.267 1.00 87.94 91 ILE A N 1
ATOM 692 C CA . ILE A 1 91 ? -3.929 6.590 6.804 1.00 87.94 91 ILE A CA 1
ATOM 693 C C . ILE A 1 91 ? -2.887 7.597 6.340 1.00 87.94 91 ILE A C 1
ATOM 695 O O . ILE A 1 91 ? -1.923 7.218 5.672 1.00 87.94 91 ILE A O 1
ATOM 699 N N . ARG A 1 92 ? -3.044 8.868 6.732 1.00 88.88 92 ARG A N 1
ATOM 700 C CA . ARG A 1 92 ? -2.099 9.924 6.355 1.00 88.88 92 ARG A CA 1
ATOM 701 C C . ARG A 1 92 ? -0.690 9.561 6.797 1.00 88.88 92 ARG A C 1
ATOM 703 O O . ARG A 1 92 ? 0.214 9.577 5.970 1.00 88.88 92 ARG A O 1
ATOM 710 N N . ALA A 1 93 ? -0.524 9.151 8.053 1.00 89.81 93 ALA A N 1
ATOM 711 C CA . ALA A 1 93 ? 0.765 8.735 8.593 1.00 89.81 93 ALA A CA 1
ATOM 712 C C . ALA A 1 93 ? 1.384 7.564 7.810 1.00 89.81 93 ALA A C 1
ATOM 714 O O . ALA A 1 93 ? 2.588 7.563 7.562 1.00 89.81 93 ALA A O 1
ATOM 715 N N . SER A 1 94 ? 0.569 6.594 7.380 1.00 89.06 94 SER A N 1
ATOM 716 C CA . SER A 1 94 ? 1.039 5.441 6.603 1.00 89.06 94 SER A CA 1
ATOM 717 C C . SER A 1 94 ? 1.489 5.793 5.179 1.00 89.06 94 SER A C 1
ATOM 719 O O . SER A 1 94 ? 2.374 5.131 4.643 1.00 89.06 94 SER A O 1
ATOM 721 N N . MET A 1 95 ? 0.935 6.857 4.586 1.00 88.81 95 MET A N 1
ATOM 722 C CA . MET A 1 95 ? 1.272 7.310 3.230 1.00 88.81 95 MET A CA 1
ATOM 723 C C . MET A 1 95 ? 2.504 8.222 3.166 1.00 88.81 95 MET A C 1
ATOM 725 O O . MET A 1 95 ? 3.138 8.297 2.113 1.00 88.81 95 MET A O 1
ATOM 729 N N . ILE A 1 96 ? 2.863 8.894 4.268 1.00 90.81 96 ILE A N 1
ATOM 730 C CA . ILE A 1 96 ? 4.037 9.785 4.342 1.00 90.81 96 ILE A CA 1
ATOM 731 C C . ILE A 1 96 ? 5.300 9.134 3.755 1.00 90.81 96 ILE A C 1
ATOM 733 O O . ILE A 1 96 ? 5.867 9.721 2.837 1.00 90.81 96 ILE A O 1
ATOM 737 N N . PRO A 1 97 ? 5.751 7.939 4.190 1.00 87.94 97 PRO A N 1
ATOM 738 C CA . PRO A 1 97 ? 6.995 7.365 3.676 1.00 87.94 97 PRO A CA 1
ATOM 739 C C . PRO A 1 97 ? 6.963 7.080 2.169 1.00 87.94 97 PRO A C 1
ATOM 741 O O . PRO A 1 97 ? 7.978 7.272 1.502 1.00 87.94 97 PRO A O 1
ATOM 744 N N . THR A 1 98 ? 5.817 6.673 1.610 1.00 88.38 98 THR A N 1
ATOM 745 C CA . THR A 1 98 ? 5.670 6.479 0.158 1.00 88.38 98 THR A CA 1
ATOM 746 C C . THR A 1 98 ? 5.850 7.801 -0.588 1.00 88.38 98 THR A C 1
ATOM 748 O O . THR A 1 98 ? 6.603 7.857 -1.557 1.00 88.38 98 THR A O 1
ATOM 751 N N . ILE A 1 99 ? 5.222 8.877 -0.106 1.00 88.88 99 ILE A N 1
ATOM 752 C CA . ILE A 1 99 ? 5.313 10.210 -0.715 1.00 88.88 99 ILE A CA 1
ATOM 753 C C . ILE A 1 99 ? 6.733 10.781 -0.578 1.00 88.88 99 ILE A C 1
ATOM 755 O O . ILE A 1 99 ? 7.310 11.250 -1.558 1.00 88.88 99 ILE A O 1
ATOM 759 N N . GLU A 1 100 ? 7.320 10.721 0.617 1.00 88.69 100 GLU A N 1
ATOM 760 C CA . GLU A 1 100 ? 8.667 11.243 0.882 1.00 88.69 100 GLU A CA 1
ATOM 761 C C . GLU A 1 100 ? 9.734 10.494 0.082 1.00 88.69 100 GLU A C 1
ATOM 763 O O . GLU A 1 100 ? 10.619 11.116 -0.508 1.00 88.69 100 GLU A O 1
ATOM 768 N N . SER A 1 101 ? 9.616 9.166 -0.031 1.00 85.81 101 SER A N 1
ATOM 769 C CA . SER A 1 101 ? 10.524 8.385 -0.870 1.00 85.81 101 SER A CA 1
ATOM 770 C C . SER A 1 101 ? 10.489 8.868 -2.316 1.00 85.81 101 SER A C 1
ATOM 772 O O . SER A 1 101 ? 11.542 8.956 -2.941 1.00 85.81 101 SER A O 1
ATOM 774 N N . GLN A 1 102 ? 9.313 9.195 -2.849 1.00 88.38 102 GLN A N 1
ATOM 775 C CA . GLN A 1 102 ? 9.157 9.583 -4.247 1.00 88.38 102 GLN A CA 1
ATOM 776 C C . GLN A 1 102 ? 9.615 11.009 -4.543 1.00 88.38 102 GLN A C 1
ATOM 778 O O . GLN A 1 102 ? 10.150 11.244 -5.621 1.00 88.38 102 GLN A O 1
ATOM 783 N N . LYS A 1 103 ? 9.506 11.937 -3.584 1.00 85.69 103 LYS A N 1
ATOM 784 C CA . LYS A 1 103 ? 10.026 13.312 -3.729 1.00 85.69 103 LYS A CA 1
ATOM 785 C C . LYS A 1 103 ? 11.530 13.363 -4.004 1.00 85.69 103 LYS A C 1
ATOM 787 O O . LYS A 1 103 ? 12.007 14.291 -4.646 1.00 85.69 103 LYS A O 1
ATOM 792 N N . THR A 1 104 ? 12.280 12.385 -3.500 1.00 85.56 104 THR A N 1
ATOM 793 C CA . THR A 1 104 ? 13.745 12.343 -3.647 1.00 85.56 104 THR A CA 1
ATOM 794 C C . THR A 1 104 ? 14.217 11.616 -4.911 1.00 85.56 104 THR A C 1
ATOM 796 O O . THR A 1 104 ? 15.396 11.718 -5.276 1.00 85.56 104 THR A O 1
ATOM 799 N N . ILE A 1 105 ? 13.316 10.889 -5.586 1.00 86.19 105 ILE A N 1
ATOM 800 C CA . ILE A 1 105 ? 13.638 10.119 -6.788 1.00 86.19 105 ILE A CA 1
ATOM 801 C C . ILE A 1 105 ? 13.967 11.071 -7.941 1.00 86.19 105 ILE A C 1
ATOM 803 O O . ILE A 1 105 ? 13.257 12.039 -8.193 1.00 86.19 105 ILE A O 1
ATOM 807 N N . GLY A 1 106 ? 15.058 10.788 -8.651 1.00 72.69 106 GLY A N 1
ATOM 808 C CA . GLY A 1 106 ? 15.496 11.549 -9.823 1.00 72.69 106 GLY A CA 1
ATOM 809 C C . GLY A 1 106 ? 16.296 12.812 -9.498 1.00 72.69 106 GLY A C 1
ATOM 810 O O . GLY A 1 106 ? 17.142 13.190 -10.299 1.00 72.69 106 GLY A O 1
ATOM 811 N N . LEU A 1 107 ? 16.102 13.415 -8.318 1.00 77.88 107 LEU A N 1
ATOM 812 C CA . LEU A 1 107 ? 16.913 14.545 -7.845 1.00 77.88 107 LEU A CA 1
ATOM 813 C C . LEU A 1 107 ? 18.167 14.091 -7.092 1.00 77.88 107 LEU A C 1
ATOM 815 O O . LEU A 1 107 ? 19.266 14.549 -7.384 1.00 77.88 107 LEU A O 1
ATOM 819 N N . VAL A 1 108 ? 18.002 13.192 -6.117 1.00 78.56 108 VAL A N 1
ATOM 820 C CA . VAL A 1 108 ? 19.106 12.727 -5.253 1.00 78.56 108 VAL A CA 1
ATOM 821 C C . VAL A 1 108 ? 19.414 11.257 -5.505 1.00 78.56 108 VAL A C 1
ATOM 823 O O . VAL A 1 108 ? 20.564 10.830 -5.443 1.00 78.56 108 VAL A O 1
ATOM 826 N N . GLN A 1 109 ? 18.382 10.462 -5.787 1.00 76.00 109 GLN A N 1
ATOM 827 C CA . GLN A 1 109 ? 18.506 9.016 -5.907 1.00 76.00 109 GLN A CA 1
ATOM 828 C C . GLN A 1 109 ? 17.914 8.541 -7.229 1.00 76.00 109 GLN A C 1
ATOM 830 O O . GLN A 1 109 ? 16.724 8.713 -7.495 1.00 76.00 109 GLN A O 1
ATOM 835 N N . LEU A 1 110 ? 18.737 7.884 -8.046 1.00 82.88 110 LEU A N 1
ATOM 836 C CA . LEU A 1 110 ? 18.243 7.119 -9.185 1.00 82.88 110 LEU A CA 1
ATOM 837 C C . LEU A 1 110 ? 17.655 5.790 -8.676 1.00 82.88 110 LEU A C 1
ATOM 839 O O . LEU A 1 110 ? 18.322 5.087 -7.912 1.00 82.88 110 LEU A O 1
ATOM 843 N N . PRO A 1 111 ? 16.437 5.391 -9.059 1.00 83.19 111 PRO A N 1
ATOM 844 C CA . PRO A 1 111 ? 15.871 4.112 -8.638 1.00 83.19 111 PRO A CA 1
ATOM 845 C C . PRO A 1 111 ? 16.712 2.923 -9.113 1.00 83.19 111 PRO A C 1
ATOM 847 O O . PRO A 1 111 ? 17.363 2.985 -10.156 1.00 83.19 111 PRO A O 1
ATOM 850 N N . GLY A 1 112 ? 16.714 1.834 -8.340 1.00 83.56 112 GLY A N 1
ATOM 851 C CA . GLY A 1 112 ? 17.556 0.664 -8.617 1.00 83.56 112 GLY A CA 1
ATOM 852 C C . GLY A 1 112 ? 17.275 0.025 -9.980 1.00 83.56 112 GLY A C 1
ATOM 853 O O . GLY A 1 112 ? 18.207 -0.216 -10.735 1.00 83.56 112 GLY A O 1
ATOM 854 N N . MET A 1 113 ? 15.997 -0.169 -10.331 1.00 87.06 113 MET A N 1
ATOM 855 C CA . MET A 1 113 ? 15.599 -0.761 -11.617 1.00 87.06 113 MET A CA 1
ATOM 856 C C . MET A 1 113 ? 16.026 0.103 -12.806 1.00 87.06 113 MET A C 1
ATOM 858 O O . MET A 1 113 ? 16.621 -0.415 -13.746 1.00 87.06 113 MET A O 1
ATOM 862 N N . MET A 1 114 ? 15.805 1.417 -12.725 1.00 88.94 114 MET A N 1
ATOM 863 C CA . MET A 1 114 ? 16.265 2.369 -13.735 1.00 88.94 114 MET A CA 1
ATOM 864 C C . MET A 1 114 ? 17.790 2.310 -13.912 1.00 88.94 114 MET A C 1
ATOM 866 O O . MET A 1 114 ? 18.275 2.204 -15.035 1.00 88.94 114 MET A O 1
ATOM 870 N N . ARG A 1 115 ? 18.560 2.313 -12.811 1.00 86.69 115 ARG A N 1
ATOM 871 C CA . ARG A 1 115 ? 20.025 2.165 -12.870 1.00 86.69 115 ARG A CA 1
ATOM 872 C C . ARG A 1 115 ? 20.440 0.842 -13.509 1.00 86.69 115 ARG A C 1
ATOM 874 O O . ARG A 1 115 ? 21.316 0.843 -14.365 1.00 86.69 115 ARG A O 1
ATOM 881 N N . CYS A 1 116 ? 19.808 -0.267 -13.126 1.00 88.19 116 CYS A N 1
ATOM 882 C CA . CYS A 1 116 ? 20.093 -1.583 -13.696 1.00 88.19 116 CYS A CA 1
ATOM 883 C C . CYS A 1 116 ? 19.806 -1.641 -15.201 1.00 88.19 116 CYS A C 1
ATOM 885 O O . CYS A 1 116 ? 20.607 -2.206 -15.935 1.00 88.19 116 CYS A O 1
ATOM 887 N N . GLN A 1 117 ? 18.711 -1.037 -15.670 1.00 88.62 117 GLN A N 1
ATOM 888 C CA . GLN A 1 117 ? 18.385 -0.961 -17.097 1.00 88.62 117 GLN A CA 1
ATOM 889 C C . GLN A 1 117 ? 19.434 -0.161 -17.874 1.00 88.62 117 GLN A C 1
ATOM 891 O O . GLN A 1 117 ? 19.914 -0.628 -18.902 1.00 88.62 117 GLN A O 1
ATOM 896 N N . ILE A 1 118 ? 19.841 0.997 -17.347 1.00 90.31 118 ILE A N 1
ATOM 897 C CA . ILE A 1 118 ? 20.865 1.846 -17.971 1.00 90.31 118 ILE A CA 1
ATOM 898 C C . ILE A 1 118 ? 22.213 1.116 -18.040 1.00 90.31 118 ILE A C 1
ATOM 900 O O . ILE A 1 118 ? 22.836 1.070 -19.096 1.00 90.31 118 ILE A O 1
ATOM 904 N N . ILE A 1 119 ? 22.654 0.500 -16.937 1.00 90.56 119 ILE A N 1
ATOM 905 C CA . ILE A 1 119 ? 23.911 -0.270 -16.897 1.00 90.56 119 ILE A CA 1
ATOM 906 C C . ILE A 1 119 ? 23.828 -1.504 -17.810 1.00 90.56 119 ILE A C 1
ATOM 908 O O . ILE A 1 119 ? 24.824 -1.893 -18.411 1.00 90.56 119 ILE A O 1
ATOM 912 N N . GLY A 1 120 ? 22.640 -2.095 -17.951 1.00 88.88 120 GLY A N 1
ATOM 913 C CA . GLY A 1 120 ? 22.358 -3.202 -18.865 1.00 88.88 120 GLY A CA 1
ATOM 914 C C . GLY A 1 120 ? 22.294 -2.817 -20.347 1.00 88.88 120 GLY A C 1
ATOM 915 O O . GLY A 1 120 ? 22.007 -3.682 -21.169 1.00 88.88 120 GLY A O 1
ATOM 916 N N . GLY A 1 121 ? 22.546 -1.550 -20.698 1.00 88.88 121 GLY A N 1
ATOM 917 C CA . GLY A 1 121 ? 22.579 -1.069 -22.081 1.00 88.88 121 GLY A CA 1
ATOM 918 C C . GLY A 1 121 ? 21.224 -0.646 -22.655 1.00 88.88 121 GLY A C 1
ATOM 919 O O . GLY A 1 121 ? 21.129 -0.424 -23.860 1.00 88.88 121 GLY A O 1
ATOM 920 N N . ALA A 1 122 ? 20.176 -0.529 -21.832 1.00 89.06 122 ALA A N 1
ATOM 921 C CA . ALA A 1 122 ? 18.914 0.057 -22.274 1.00 89.06 122 ALA A CA 1
ATOM 922 C C . ALA A 1 122 ? 19.048 1.574 -22.469 1.00 89.06 122 ALA A C 1
ATOM 924 O O . ALA A 1 122 ? 19.826 2.241 -21.782 1.00 89.06 122 ALA A O 1
ATOM 925 N N . ASP A 1 123 ? 18.237 2.124 -23.374 1.00 92.62 123 ASP A N 1
ATOM 926 C CA . ASP A 1 123 ? 18.191 3.563 -23.611 1.00 92.62 123 ASP A CA 1
ATOM 927 C C . ASP A 1 123 ? 17.812 4.329 -22.318 1.00 92.62 123 ASP A C 1
ATOM 929 O O . ASP A 1 123 ? 16.788 4.016 -21.692 1.00 92.62 123 ASP A O 1
ATOM 933 N N . PRO A 1 124 ? 18.606 5.333 -21.890 1.00 87.94 124 PRO A N 1
ATOM 934 C CA . PRO A 1 124 ? 18.351 6.060 -20.650 1.00 87.94 124 PRO A CA 1
ATOM 935 C C . PRO A 1 124 ? 17.006 6.781 -20.621 1.00 87.94 124 PRO A C 1
ATOM 937 O O . PRO A 1 124 ? 16.380 6.854 -19.565 1.00 87.94 124 PRO A O 1
ATOM 940 N N . ILE A 1 125 ? 16.539 7.299 -21.760 1.00 90.69 125 ILE A N 1
ATOM 941 C CA . ILE A 1 125 ? 15.271 8.030 -21.839 1.00 90.69 125 ILE A CA 1
ATOM 942 C C . ILE A 1 125 ? 14.115 7.052 -21.618 1.00 90.69 125 ILE A C 1
ATOM 944 O O . ILE A 1 125 ? 13.210 7.339 -20.831 1.00 90.69 125 ILE A O 1
ATOM 948 N N . GLN A 1 126 ? 14.179 5.868 -22.233 1.00 88.19 126 GLN A N 1
ATOM 949 C CA . GLN A 1 126 ? 13.201 4.798 -22.011 1.00 88.19 126 GLN A CA 1
ATOM 950 C C . GLN A 1 126 ? 13.172 4.340 -20.545 1.00 88.19 126 GLN A C 1
ATOM 952 O O . GLN A 1 126 ? 12.096 4.219 -19.954 1.00 88.19 126 GLN A O 1
ATOM 957 N N . ALA A 1 127 ? 14.339 4.149 -19.922 1.00 88.81 127 ALA A N 1
ATOM 958 C CA . ALA A 1 127 ? 14.431 3.745 -18.518 1.00 88.81 127 ALA A CA 1
ATOM 959 C C . ALA A 1 127 ? 13.809 4.788 -17.565 1.00 88.81 127 ALA A C 1
ATOM 961 O O . ALA A 1 127 ? 13.096 4.423 -16.628 1.00 88.81 127 ALA A O 1
ATOM 962 N N . VAL A 1 128 ? 14.026 6.088 -17.816 1.00 89.81 128 VAL A N 1
ATOM 963 C CA . VAL A 1 128 ? 13.401 7.178 -17.041 1.00 89.81 128 VAL A CA 1
ATOM 964 C C . VAL A 1 128 ? 11.880 7.156 -17.185 1.00 89.81 128 VAL A C 1
ATOM 966 O O . VAL A 1 128 ? 11.172 7.190 -16.179 1.00 89.81 128 VAL A O 1
ATOM 969 N N . GLN A 1 129 ? 11.362 7.102 -18.416 1.00 89.44 129 GLN A N 1
ATOM 970 C CA . GLN A 1 129 ? 9.917 7.139 -18.676 1.00 89.44 129 GLN A CA 1
ATOM 971 C C . GLN A 1 129 ? 9.199 5.966 -18.007 1.00 89.44 129 GLN A C 1
ATOM 973 O O . GLN A 1 129 ? 8.187 6.148 -17.325 1.00 89.44 129 GLN A O 1
ATOM 978 N N . PHE A 1 130 ? 9.772 4.769 -18.130 1.00 88.31 130 PHE A N 1
ATOM 979 C CA . PHE A 1 130 ? 9.248 3.575 -17.484 1.00 88.31 130 PHE A CA 1
ATOM 980 C C . PHE A 1 130 ? 9.263 3.693 -15.954 1.00 88.31 130 PHE A C 1
ATOM 982 O O . PHE A 1 130 ? 8.316 3.304 -15.269 1.00 88.31 130 PHE A O 1
ATOM 989 N N . GLN A 1 131 ? 10.310 4.295 -15.394 1.00 90.88 131 GLN A N 1
ATOM 990 C CA . GLN A 1 131 ? 10.408 4.506 -13.958 1.00 90.88 131 GLN A CA 1
ATOM 991 C C . GLN A 1 131 ? 9.382 5.520 -13.433 1.00 90.88 131 GLN A C 1
ATOM 993 O O . GLN A 1 131 ? 8.825 5.306 -12.355 1.00 90.88 131 GLN A O 1
ATOM 998 N N . ILE A 1 132 ? 9.104 6.594 -14.178 1.00 90.12 132 ILE A N 1
ATOM 999 C CA . ILE A 1 132 ? 8.045 7.563 -13.847 1.00 90.12 132 ILE A CA 1
ATOM 1000 C C . ILE A 1 132 ? 6.687 6.857 -13.798 1.00 90.12 132 ILE A C 1
ATOM 1002 O O . ILE A 1 132 ? 5.932 7.026 -12.841 1.00 90.12 132 ILE A O 1
ATOM 1006 N N . LEU A 1 133 ? 6.408 6.002 -14.779 1.00 90.19 133 LEU A N 1
ATOM 1007 C CA . LEU A 1 133 ? 5.192 5.197 -14.827 1.00 90.19 133 LEU A CA 1
ATOM 1008 C C . LEU A 1 133 ? 5.045 4.290 -13.599 1.00 90.19 133 LEU A C 1
ATOM 1010 O O . LEU A 1 133 ? 3.977 4.257 -12.987 1.00 90.19 133 LEU A O 1
ATOM 1014 N N . ILE A 1 134 ? 6.121 3.617 -13.178 1.00 90.56 134 ILE A N 1
ATOM 1015 C CA . ILE A 1 134 ? 6.113 2.808 -11.950 1.00 90.56 134 ILE A CA 1
ATOM 1016 C C . ILE A 1 134 ? 5.819 3.672 -10.720 1.00 90.56 134 ILE A C 1
ATOM 1018 O O . ILE A 1 134 ? 5.049 3.261 -9.857 1.00 90.56 134 ILE A O 1
ATOM 1022 N N . ILE A 1 135 ? 6.404 4.868 -10.615 1.00 91.25 135 ILE A N 1
ATOM 1023 C CA . ILE A 1 135 ? 6.173 5.769 -9.473 1.00 91.25 135 ILE A CA 1
ATOM 1024 C C . ILE A 1 135 ? 4.690 6.136 -9.366 1.00 91.25 135 ILE A C 1
ATOM 1026 O O . ILE A 1 135 ? 4.121 6.058 -8.273 1.00 91.25 135 ILE A O 1
ATOM 1030 N N . PHE A 1 136 ? 4.050 6.454 -10.494 1.00 90.31 136 PHE A N 1
ATOM 1031 C CA . PHE A 1 136 ? 2.607 6.680 -10.539 1.00 90.31 136 PHE A CA 1
ATOM 1032 C C . PHE A 1 136 ? 1.819 5.429 -10.140 1.00 90.31 136 PHE A C 1
ATOM 1034 O O . PHE A 1 136 ? 0.945 5.521 -9.283 1.00 90.31 136 PHE A O 1
ATOM 1041 N N . ALA A 1 137 ? 2.166 4.252 -10.666 1.00 90.81 137 ALA A N 1
ATOM 1042 C CA . ALA A 1 137 ? 1.495 3.003 -10.303 1.00 90.81 137 ALA A CA 1
ATOM 1043 C C . ALA A 1 137 ? 1.605 2.689 -8.797 1.00 90.81 137 ALA A C 1
ATOM 1045 O O . ALA A 1 137 ? 0.633 2.260 -8.169 1.00 90.81 137 ALA A O 1
ATOM 1046 N N . LEU A 1 138 ? 2.764 2.954 -8.186 1.00 91.56 138 LEU A N 1
ATOM 1047 C CA . LEU A 1 138 ? 2.979 2.796 -6.747 1.00 91.56 138 LEU A CA 1
ATOM 1048 C C . LEU A 1 138 ? 2.155 3.796 -5.925 1.00 91.56 138 LEU A C 1
ATOM 1050 O O . LEU A 1 138 ? 1.623 3.409 -4.883 1.00 91.56 138 LEU A O 1
ATOM 1054 N N . LEU A 1 139 ? 2.007 5.044 -6.388 1.00 90.44 139 LEU A N 1
ATOM 1055 C CA . LEU A 1 139 ? 1.123 6.037 -5.761 1.00 90.44 139 LEU A CA 1
ATOM 1056 C C . LEU A 1 139 ? -0.334 5.598 -5.802 1.00 90.44 139 LEU A C 1
ATOM 1058 O O . LEU A 1 139 ? -1.006 5.599 -4.770 1.00 90.44 139 LEU A O 1
ATOM 1062 N N . THR A 1 140 ? -0.811 5.191 -6.977 1.00 90.06 140 THR A N 1
ATOM 1063 C CA . THR A 1 140 ? -2.180 4.705 -7.163 1.00 90.06 140 THR A CA 1
ATOM 1064 C C . THR A 1 140 ? -2.453 3.511 -6.256 1.00 90.06 140 THR A C 1
ATOM 1066 O O . THR A 1 140 ? -3.467 3.470 -5.568 1.00 90.06 140 THR A O 1
ATOM 1069 N N . THR A 1 141 ? -1.508 2.579 -6.174 1.00 89.81 141 THR A N 1
ATOM 1070 C CA . THR A 1 141 ? -1.607 1.385 -5.324 1.00 89.81 141 THR A CA 1
ATOM 1071 C C . THR A 1 141 ? -1.613 1.740 -3.843 1.00 89.81 141 THR A C 1
ATOM 1073 O O . THR A 1 141 ? -2.411 1.191 -3.089 1.00 89.81 141 THR A O 1
ATOM 1076 N N . ALA A 1 142 ? -0.781 2.691 -3.412 1.00 88.88 142 ALA A N 1
ATOM 1077 C CA . ALA A 1 142 ? -0.798 3.182 -2.037 1.00 88.88 142 ALA A CA 1
ATOM 1078 C C . ALA A 1 142 ? -2.145 3.831 -1.676 1.00 88.88 142 ALA A C 1
ATOM 1080 O O . ALA A 1 142 ? -2.679 3.560 -0.602 1.00 88.88 142 ALA A O 1
ATOM 1081 N N . ALA A 1 143 ? -2.709 4.639 -2.578 1.00 89.19 143 ALA A N 1
ATOM 1082 C CA . ALA A 1 143 ? -4.003 5.288 -2.384 1.00 89.19 143 ALA A CA 1
ATOM 1083 C C . ALA A 1 143 ? -5.175 4.288 -2.382 1.00 89.19 143 ALA A C 1
ATOM 1085 O O . ALA A 1 143 ? -6.043 4.351 -1.519 1.00 89.19 143 ALA A O 1
ATOM 1086 N N . LEU A 1 144 ? -5.199 3.330 -3.312 1.00 89.88 144 LEU A N 1
ATOM 1087 C CA . LEU A 1 144 ? -6.232 2.289 -3.351 1.00 89.88 144 LEU A CA 1
ATOM 1088 C C . LEU A 1 144 ? -6.164 1.383 -2.119 1.00 89.88 144 LEU A C 1
ATOM 1090 O O . LEU A 1 144 ? -7.189 1.074 -1.511 1.00 89.88 144 LEU A O 1
ATOM 1094 N N . SER A 1 145 ? -4.950 0.989 -1.730 1.00 88.44 145 SER A N 1
ATOM 1095 C CA . SER A 1 145 ? -4.720 0.163 -0.549 1.00 88.44 145 SER A CA 1
ATOM 1096 C C . SER A 1 145 ? -5.169 0.879 0.725 1.00 88.44 145 SER A C 1
ATOM 1098 O O . SER A 1 145 ? -5.883 0.284 1.529 1.00 88.44 145 SER A O 1
ATOM 1100 N N . SER A 1 146 ? -4.851 2.169 0.892 1.00 86.06 146 SER A N 1
ATOM 1101 C CA . SER A 1 146 ? -5.266 2.918 2.082 1.00 86.06 146 SER A CA 1
ATOM 1102 C C . SER A 1 146 ? -6.787 3.021 2.220 1.00 86.06 146 SER A C 1
ATOM 1104 O O . SER A 1 146 ? -7.306 2.791 3.312 1.00 86.06 146 SER A O 1
ATOM 1106 N N . ILE A 1 147 ? -7.503 3.258 1.116 1.00 86.06 147 ILE A N 1
ATOM 1107 C CA . ILE A 1 147 ? -8.972 3.282 1.090 1.00 86.06 147 ILE A CA 1
ATOM 1108 C C . ILE A 1 147 ? -9.539 1.906 1.468 1.00 86.06 147 ILE A C 1
ATOM 1110 O O . ILE A 1 147 ? -10.402 1.796 2.336 1.00 86.06 147 ILE A O 1
ATOM 1114 N N . LEU A 1 148 ? -9.057 0.825 0.853 1.00 85.94 148 LEU A N 1
ATOM 1115 C CA . LEU A 1 148 ? -9.581 -0.517 1.129 1.00 85.94 148 LEU A CA 1
ATOM 1116 C C . LEU A 1 148 ? -9.283 -0.985 2.560 1.00 85.94 148 LEU A C 1
ATOM 1118 O O . LEU A 1 148 ? -10.124 -1.621 3.196 1.00 85.94 148 LEU A O 1
ATOM 1122 N N . ILE A 1 149 ? -8.107 -0.653 3.089 1.00 82.69 149 ILE A N 1
ATOM 1123 C CA . ILE A 1 149 ? -7.727 -0.968 4.468 1.00 82.69 149 ILE A CA 1
ATOM 1124 C C . ILE A 1 149 ? -8.581 -0.181 5.460 1.00 82.69 149 ILE A C 1
ATOM 1126 O O . ILE A 1 149 ? -9.011 -0.755 6.458 1.00 82.69 149 ILE A O 1
ATOM 1130 N N . GLU A 1 150 ? -8.887 1.086 5.178 1.00 81.00 150 GLU A N 1
ATOM 1131 C CA . GLU A 1 150 ? -9.866 1.864 5.940 1.00 81.00 150 GLU A CA 1
ATOM 1132 C C . GLU A 1 150 ? -11.200 1.123 6.039 1.00 81.00 150 GLU A C 1
ATOM 1134 O O . GLU A 1 150 ? -11.697 0.900 7.148 1.00 81.00 150 GLU A O 1
ATOM 1139 N N . PHE A 1 151 ? -11.738 0.677 4.899 1.00 76.94 151 PHE A N 1
ATOM 1140 C CA . PHE A 1 151 ? -13.006 -0.049 4.845 1.00 76.94 151 PHE A CA 1
ATOM 1141 C C . PHE A 1 151 ? -12.967 -1.399 5.580 1.00 76.94 151 PHE A C 1
ATOM 1143 O O . PHE A 1 151 ? -13.975 -1.834 6.132 1.00 76.94 151 PHE A O 1
ATOM 1150 N N . LEU A 1 152 ? -11.831 -2.089 5.617 1.00 74.75 152 LEU A N 1
ATOM 1151 C CA . LEU A 1 152 ? -11.739 -3.386 6.293 1.00 74.75 152 LEU A CA 1
ATOM 1152 C C . LEU A 1 152 ? -11.442 -3.260 7.790 1.00 74.75 152 LEU A C 1
ATOM 1154 O O . LEU A 1 152 ? -11.943 -4.065 8.580 1.00 74.75 152 LEU A O 1
ATOM 1158 N N . SER A 1 153 ? -10.656 -2.257 8.186 1.00 71.94 153 SER A N 1
ATOM 1159 C CA . SER A 1 153 ? -10.207 -2.075 9.567 1.00 71.94 153 SER A CA 1
ATOM 1160 C C . SER A 1 153 ? -11.378 -1.751 10.495 1.00 71.94 153 SER A C 1
ATOM 1162 O O . SER A 1 153 ? -11.533 -2.402 11.532 1.00 71.94 153 SER A O 1
ATOM 1164 N N . TYR A 1 154 ? -12.287 -0.849 10.091 1.00 68.31 154 TYR A N 1
ATOM 1165 C CA . TYR A 1 154 ? -13.419 -0.457 10.943 1.00 68.31 154 TYR A CA 1
ATOM 1166 C C . TYR A 1 154 ? -14.344 -1.633 11.298 1.00 68.31 154 TYR A C 1
ATOM 1168 O O . TYR A 1 154 ? -14.902 -1.657 12.388 1.00 68.31 154 TYR A O 1
ATOM 1176 N N . GLN A 1 155 ? -14.489 -2.637 10.427 1.00 63.94 155 GLN A N 1
ATOM 1177 C CA . GLN A 1 155 ? -15.350 -3.799 10.689 1.00 63.94 155 GLN A CA 1
ATOM 1178 C C . GLN A 1 155 ? -14.734 -4.811 11.659 1.00 63.94 155 GLN A C 1
ATOM 1180 O O . GLN A 1 155 ? -15.415 -5.724 12.109 1.00 63.94 155 GLN A O 1
ATOM 1185 N N . THR A 1 156 ? -13.431 -4.716 11.928 1.00 63.91 156 THR A N 1
ATOM 1186 C CA . THR A 1 156 ? -12.704 -5.746 12.688 1.00 63.91 156 THR A CA 1
ATOM 1187 C C . THR A 1 156 ? -12.482 -5.416 14.156 1.00 63.91 156 THR A C 1
ATOM 1189 O O . THR A 1 156 ? -12.127 -6.318 14.912 1.00 63.91 156 THR A O 1
ATOM 1192 N N . LEU A 1 157 ? -12.689 -4.163 14.570 1.00 60.34 157 LEU A N 1
ATOM 1193 C CA . LEU A 1 157 ? -12.476 -3.740 15.960 1.00 60.34 157 LEU A CA 1
ATOM 1194 C C . LEU A 1 157 ? -13.740 -3.723 16.814 1.00 60.34 157 LEU A C 1
ATOM 1196 O O . LEU A 1 157 ? -13.635 -3.705 18.042 1.00 60.34 157 LEU A O 1
ATOM 1200 N N . PHE A 1 158 ? -14.911 -3.742 16.185 1.00 61.34 158 PHE A N 1
ATOM 1201 C CA . PHE A 1 158 ? -16.186 -3.657 16.880 1.00 61.34 158 PHE A CA 1
ATOM 1202 C C . PHE A 1 158 ? -16.909 -4.996 16.836 1.00 61.34 158 PHE A C 1
ATOM 1204 O O . PHE A 1 158 ? -17.004 -5.631 15.788 1.00 61.34 158 PHE A O 1
ATOM 1211 N N . ASN A 1 159 ? -17.402 -5.421 17.995 1.00 60.38 159 ASN A N 1
ATOM 1212 C CA . ASN A 1 159 ? -18.245 -6.603 18.121 1.00 60.38 159 ASN A CA 1
ATOM 1213 C C . ASN A 1 159 ? -19.676 -6.299 17.627 1.00 60.38 159 ASN A C 1
ATOM 1215 O O . ASN A 1 159 ? -20.022 -5.129 17.461 1.00 60.38 159 ASN A O 1
ATOM 1219 N N . GLU A 1 160 ? -20.548 -7.305 17.471 1.00 59.62 160 GLU A N 1
ATOM 1220 C CA . GLU A 1 160 ? -21.947 -7.103 17.015 1.00 59.62 160 GLU A CA 1
ATOM 1221 C C . GLU A 1 160 ? -22.750 -6.119 17.888 1.00 59.62 160 GLU A C 1
ATOM 1223 O O . GLU A 1 160 ? -23.721 -5.515 17.444 1.00 59.62 160 GLU A O 1
ATOM 1228 N N . ARG A 1 161 ? -22.298 -5.898 19.127 1.00 57.97 161 ARG A N 1
ATOM 1229 C CA . ARG A 1 161 ? -22.858 -4.925 20.076 1.00 57.97 161 ARG A CA 1
ATOM 1230 C C . ARG A 1 161 ? -22.284 -3.507 19.944 1.00 57.97 161 ARG A C 1
ATOM 1232 O O . ARG A 1 161 ? -22.502 -2.697 20.835 1.00 57.97 161 ARG A O 1
ATOM 1239 N N . MET A 1 162 ? -21.521 -3.211 18.889 1.00 61.12 162 MET A N 1
ATOM 1240 C CA . MET A 1 162 ? -20.812 -1.933 18.690 1.00 61.12 162 MET A CA 1
ATOM 1241 C C . MET A 1 162 ? -19.815 -1.585 19.812 1.00 61.12 162 MET A C 1
ATOM 1243 O O . MET A 1 162 ? -19.481 -0.423 20.021 1.00 61.12 162 MET A O 1
ATOM 1247 N N . GLN A 1 163 ? -19.304 -2.595 20.517 1.00 60.19 163 GLN A N 1
ATOM 1248 C CA . GLN A 1 163 ? -18.304 -2.437 21.575 1.00 60.19 163 GLN A CA 1
ATOM 1249 C C . GLN A 1 163 ? -16.903 -2.728 21.036 1.00 60.19 163 GLN A C 1
ATOM 1251 O O . GLN A 1 163 ? -16.731 -3.653 20.235 1.00 60.19 163 GLN A O 1
ATOM 1256 N N . LEU A 1 164 ? -15.904 -1.972 21.498 1.00 62.66 164 LEU A N 1
ATOM 1257 C CA . LEU A 1 164 ? -14.498 -2.274 21.235 1.00 62.66 164 LEU A CA 1
ATOM 1258 C C . LEU A 1 164 ? -14.146 -3.628 21.863 1.00 62.66 164 LEU A C 1
ATOM 1260 O O . LEU A 1 164 ? -14.331 -3.840 23.060 1.00 62.66 164 LEU A O 1
ATOM 1264 N N . ILE A 1 165 ? -13.618 -4.551 21.055 1.00 64.19 165 ILE A N 1
ATOM 1265 C CA . ILE A 1 165 ? -13.343 -5.945 21.462 1.00 64.19 165 ILE A CA 1
ATOM 1266 C C . ILE A 1 165 ? -12.263 -6.036 22.567 1.00 64.19 165 ILE A C 1
ATOM 1268 O O . ILE A 1 165 ? -12.108 -7.083 23.189 1.00 64.19 165 ILE A O 1
ATOM 1272 N N . ASN A 1 166 ? -11.551 -4.941 22.861 1.00 57.03 166 ASN A N 1
ATOM 1273 C CA . ASN A 1 166 ? -10.410 -4.911 23.779 1.00 57.03 166 ASN A CA 1
ATOM 1274 C C . ASN A 1 166 ? -10.571 -3.951 24.977 1.00 57.03 166 ASN A C 1
ATOM 1276 O O . ASN A 1 166 ? -9.572 -3.507 25.531 1.00 57.03 166 ASN A O 1
ATOM 1280 N N . ALA A 1 167 ? -11.802 -3.652 25.408 1.00 47.41 167 ALA A N 1
ATOM 1281 C CA . ALA A 1 167 ? -12.077 -2.720 26.513 1.00 47.41 167 ALA A CA 1
ATOM 1282 C C . ALA A 1 167 ? -11.635 -3.199 27.921 1.00 47.41 167 ALA A C 1
ATOM 1284 O O . ALA A 1 167 ? -11.944 -2.550 28.917 1.00 47.41 167 ALA A O 1
ATOM 1285 N N . ARG A 1 168 ? -10.932 -4.335 28.060 1.00 38.72 168 ARG A N 1
ATOM 1286 C CA . ARG A 1 168 ? -10.399 -4.758 29.365 1.00 38.72 168 ARG A CA 1
ATOM 1287 C C . ARG A 1 168 ? -9.248 -5.759 29.257 1.00 38.72 168 ARG A C 1
ATOM 1289 O O . ARG A 1 168 ? -9.456 -6.920 28.903 1.00 38.72 168 ARG A O 1
ATOM 1296 N N . LYS A 1 169 ? -8.058 -5.327 29.662 1.00 36.59 169 LYS A N 1
ATOM 1297 C CA . LYS A 1 169 ? -7.180 -6.129 30.515 1.00 36.59 169 LYS A CA 1
ATOM 1298 C C . LYS A 1 169 ? -6.823 -5.295 31.729 1.00 36.59 169 LYS A C 1
ATOM 1300 O O . LYS A 1 169 ? -6.457 -4.123 31.513 1.00 36.59 169 LYS A O 1
#

InterPro domains:
  IPR005226 UPF0014 family [PF03649] (3-158)
  IPR005226 UPF0014 family [PTHR30028] (8-166)

Organism: NCBI:txid720633

Secondary structure (DSSP, 8-state):
-HHHHHHHHHHHHHHHHHHHHHHHHTT-S-S-HHHHHHHHHHHHHHHHHHHHHHHHHHHHHHHHSHHHHHHHHHTT--HHHHSHHHHHHHHHHHHHHHHHHHHTBTTTB--HHHHHHHHTT--HHHHHHHHHHHHHHHHHHHHHHHHHHHHHHHHHHB-TTS-BTT---

Foldseek 3Di:
DVVLVVLLVVLLVVLLCVLVCVCVVVVVDPPDCVPSVVLSVLLSVLLVQLLVQLVVQLVVLCVVCVVQLVVCVVVPDALCVSCVVSLVVSLVVSCVVLVVVVVPDPPPDDDPQLVVCVVVVHDNVVSVVVVVVSSVSNVSSSVSSSVSSSVSVSVPQADPVRDGPPPDD